Protein AF-A0A7L0EV25-F1 (afdb_monomer)

Organism: Trogon melanurus (NCBI:txid56311)

Secondary structure (DSSP, 8-state):
-PPPPPPP---TT--PPPP--PPP--PPPP-EEEEEEEEE-TTS-EEEEEEEEETTEEEEEEETTTT-

pLDDT: mean 76.27, std 13.44, range [43.56, 93.44]

Solvent-accessible surface area (backbone atoms only — not comparable to full-atom values): 4750 Å² total; per-residue (Å²): 137,78,82,82,80,83,75,84,86,71,70,96,80,69,77,76,73,80,76,85,77,73,80,69,82,84,64,86,84,80,45,81,47,77,51,73,53,73,46,80,44,96,89,71,48,73,52,55,46,42,35,35,25,49,69,88,38,85,69,52,68,47,40,66,92,78,74,81

InterPro domains:
  IPR001039 MHC class I alpha chain, alpha1 alpha2 domains [PR01638] (28-44)
  IPR001039 MHC class I alpha chain, alpha1 alpha2 domains [PR01638] (48-65)
  IPR011161 MHC class I-like antigen recognition-like [PF00129] (25-68)
  IPR011162 MHC classes I/II-like antigen recognition protein [SSF54452] (29-68)
  IPR037055 MHC class I-like antigen recognition-like superfamily [G3DSA:3.30.500.10] (19-68)
  IPR050208 Antigen-presenting and immune regulatory MHC class I-related [PT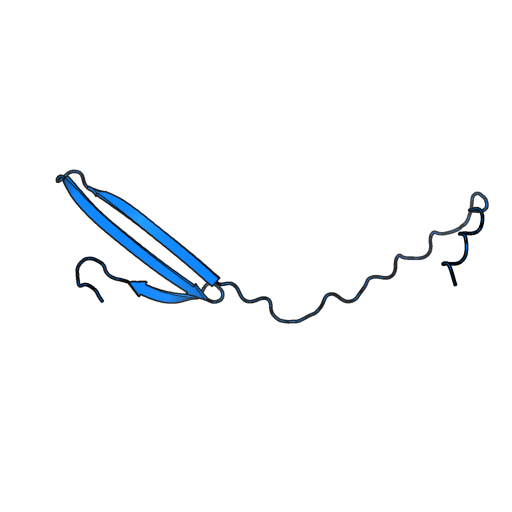HR16675] (29-68)

Radius of gyration: 27.66 Å; Cα contacts (8 Å, |Δi|>4): 66; chains: 1; bounding box: 51×37×71 Å

Sequence (68 aa):
PGPPNPAPLGGPGTAAAPQPRFPRCAAAAHTWQRMAGCELLEDGSTRGFDQHAYDGRDFIAFDKDTMT

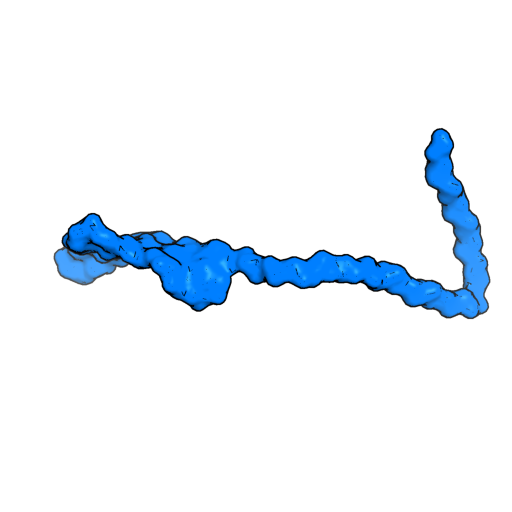Nearest PDB structures (foldseek):
  6a97-assembly1_A  TM=9.296E-01  e=5.818E-03  Mus musculus
  5whk-assembly1_A  TM=7.828E-01  e=7.444E-02  Homo sapiens
  3gmr-assembly1_A  TM=7.774E-01  e=3.006E-01  Mus musculus
  8a5p-assembly1_X  TM=3.780E-01  e=1.645E+00  Thermochaetoides thermophila
  8a5q-assembly1_X  TM=3.275E-01  e=2.367E+00  Thermochaetoides thermophila

Structure (mmCIF, N/CA/C/O backbone):
data_AF-A0A7L0EV25-F1
#
_entry.id   AF-A0A7L0EV25-F1
#
loop_
_atom_site.group_PDB
_atom_site.id
_atom_site.type_symbol
_atom_site.label_atom_id
_atom_site.label_alt_id
_atom_site.label_comp_id
_atom_site.label_asym_id
_atom_site.label_entity_id
_atom_site.label_seq_id
_atom_site.pdbx_PDB_ins_code
_atom_site.Cartn_x
_atom_site.Cartn_y
_atom_site.Cartn_z
_atom_site.occupancy
_atom_site.B_iso_or_equiv
_atom_site.auth_seq_id
_atom_site.auth_comp_id
_atom_site.auth_asym_id
_atom_site.auth_atom_id
_atom_site.pdbx_PDB_model_num
ATOM 1 N N . PRO A 1 1 ? 29.737 28.452 -29.729 1.00 43.56 1 PRO A N 1
ATOM 2 C CA . PRO A 1 1 ? 29.551 27.528 -30.873 1.00 43.56 1 PRO A CA 1
ATOM 3 C C . PRO A 1 1 ? 28.123 26.958 -30.872 1.00 43.56 1 PRO A C 1
ATOM 5 O O . PRO A 1 1 ? 27.816 26.075 -30.079 1.00 43.56 1 PRO A O 1
ATOM 8 N N . GLY A 1 2 ? 27.229 27.552 -31.669 1.00 53.62 2 GLY A N 1
ATOM 9 C CA . GLY A 1 2 ? 25.843 27.087 -31.794 1.00 53.62 2 GLY A CA 1
ATOM 10 C C . GLY A 1 2 ? 25.744 25.792 -32.612 1.00 53.62 2 GLY A C 1
ATOM 11 O O . GLY A 1 2 ? 26.663 25.503 -33.384 1.00 53.62 2 GLY A O 1
ATOM 12 N N . PRO A 1 3 ? 24.668 25.001 -32.444 1.00 57.88 3 PRO A N 1
ATOM 13 C CA . PRO A 1 3 ? 24.446 23.807 -33.253 1.00 57.88 3 PRO A CA 1
ATOM 14 C C . PRO A 1 3 ? 24.352 24.174 -34.746 1.00 57.88 3 PRO A C 1
ATOM 16 O O . PRO A 1 3 ? 23.866 25.261 -35.074 1.00 57.88 3 PRO A O 1
ATOM 19 N N . PRO A 1 4 ? 24.816 23.302 -35.662 1.00 62.03 4 PRO A N 1
ATOM 20 C CA . PRO A 1 4 ? 24.698 23.558 -37.089 1.00 62.03 4 PRO A CA 1
ATOM 21 C C . PRO A 1 4 ? 23.220 23.606 -37.493 1.00 62.03 4 PRO A C 1
ATOM 23 O O . PRO A 1 4 ? 22.413 22.781 -37.064 1.00 62.03 4 PRO A O 1
ATOM 26 N N . ASN A 1 5 ? 22.874 24.598 -38.311 1.00 52.91 5 ASN A N 1
ATOM 27 C CA . ASN A 1 5 ? 21.529 24.792 -38.842 1.00 52.91 5 ASN A CA 1
ATOM 28 C C . ASN A 1 5 ? 21.131 23.560 -39.687 1.00 52.91 5 ASN A C 1
ATOM 30 O O . ASN A 1 5 ? 21.954 23.119 -40.498 1.00 52.91 5 ASN A O 1
ATOM 34 N N . PRO A 1 6 ? 19.925 22.982 -39.535 1.00 60.12 6 PRO A N 1
ATOM 35 C CA . PRO A 1 6 ? 19.536 21.828 -40.334 1.00 60.12 6 PRO A CA 1
ATOM 36 C C . PRO A 1 6 ? 19.394 22.230 -41.810 1.00 60.12 6 PRO A C 1
ATOM 38 O O . PRO A 1 6 ? 18.751 23.226 -42.143 1.00 60.12 6 PRO A O 1
ATOM 41 N N . ALA A 1 7 ? 20.031 21.456 -42.690 1.00 62.91 7 ALA A N 1
ATOM 42 C CA . ALA A 1 7 ? 19.957 21.628 -44.139 1.00 62.91 7 ALA A CA 1
ATOM 43 C C . ALA A 1 7 ? 18.514 21.423 -44.654 1.00 62.91 7 ALA A C 1
ATOM 45 O O . ALA A 1 7 ? 17.754 20.663 -44.045 1.00 62.91 7 ALA A O 1
ATOM 46 N N . PRO A 1 8 ? 18.118 22.065 -45.771 1.00 54.81 8 PRO A N 1
ATOM 47 C CA . PRO A 1 8 ? 16.772 21.922 -46.317 1.00 54.81 8 PRO A CA 1
ATOM 48 C C . PRO A 1 8 ? 16.511 20.472 -46.745 1.00 54.81 8 PRO A C 1
ATOM 50 O O . PRO A 1 8 ? 17.315 19.858 -47.447 1.00 54.81 8 PRO A O 1
ATOM 53 N N . LEU A 1 9 ? 15.374 19.930 -46.304 1.00 58.44 9 LEU A N 1
ATOM 54 C CA . LEU A 1 9 ? 14.927 18.571 -46.605 1.00 58.44 9 LEU A CA 1
ATOM 55 C C . LEU A 1 9 ? 14.608 18.463 -48.103 1.00 58.44 9 LEU A C 1
ATOM 57 O O . LEU A 1 9 ? 13.631 19.030 -48.591 1.00 58.44 9 LEU A O 1
ATOM 61 N N . GLY A 1 10 ? 15.473 17.769 -48.839 1.00 49.84 10 GLY A N 1
ATOM 62 C CA . GLY A 1 10 ? 15.312 17.534 -50.268 1.00 49.84 10 GLY A CA 1
ATOM 63 C C . GLY A 1 10 ? 14.225 16.504 -50.589 1.00 49.84 10 GLY A C 1
ATOM 64 O O . GLY A 1 10 ? 14.149 15.476 -49.926 1.00 49.84 10 GLY A O 1
ATOM 65 N N . GLY A 1 11 ? 13.456 16.809 -51.643 1.00 56.38 11 GLY A N 1
ATOM 66 C CA . GLY A 1 11 ? 12.978 15.928 -52.725 1.00 56.38 11 GLY A CA 1
ATOM 67 C C . GLY A 1 11 ? 12.200 14.631 -52.411 1.00 56.38 11 GLY A C 1
ATOM 68 O O . GLY A 1 11 ? 12.517 13.904 -51.472 1.00 56.38 11 GLY A O 1
ATOM 69 N N . PRO A 1 12 ? 11.215 14.256 -53.256 1.00 52.50 12 PRO A N 1
ATOM 70 C CA . PRO A 1 12 ? 10.473 13.010 -53.092 1.00 52.50 12 PRO A CA 1
ATOM 71 C C . PRO A 1 12 ? 11.384 11.822 -53.436 1.00 52.50 12 PRO A C 1
ATOM 73 O O . PRO A 1 12 ? 11.764 11.638 -54.589 1.00 52.50 12 PRO A O 1
ATOM 76 N N . GLY A 1 13 ? 11.758 11.027 -52.431 1.00 57.91 13 GLY A N 1
ATOM 77 C CA . GLY A 1 13 ? 12.553 9.808 -52.631 1.00 57.91 13 GLY A CA 1
ATOM 78 C C . GLY A 1 13 ? 13.586 9.495 -51.550 1.00 57.91 13 GLY A C 1
ATOM 79 O O . GLY A 1 13 ? 14.238 8.457 -51.625 1.00 57.91 13 GLY A O 1
ATOM 80 N N . THR A 1 14 ? 13.750 10.338 -50.530 1.00 57.84 14 THR A N 1
ATOM 81 C CA . THR A 1 14 ? 14.648 10.017 -49.417 1.00 57.84 14 THR A CA 1
ATOM 82 C C . THR A 1 14 ? 13.952 9.063 -48.444 1.00 57.84 14 THR A C 1
ATOM 84 O O . THR A 1 14 ? 13.007 9.423 -47.744 1.00 57.84 14 THR A O 1
ATOM 87 N N . ALA A 1 15 ? 14.399 7.804 -48.414 1.00 65.75 15 ALA A N 1
ATOM 88 C CA . ALA A 1 15 ? 14.038 6.885 -47.3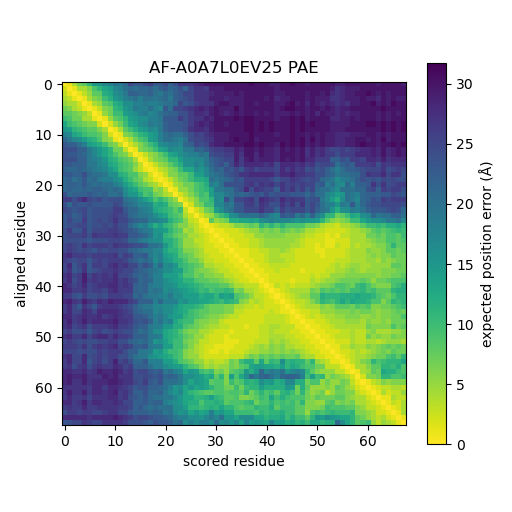43 1.00 65.75 15 ALA A CA 1
ATOM 89 C C . ALA A 1 15 ? 14.499 7.511 -46.021 1.00 65.75 15 ALA A C 1
ATOM 91 O O . ALA A 1 15 ? 15.694 7.747 -45.830 1.00 65.75 15 ALA A O 1
ATOM 92 N N . ALA A 1 16 ? 13.549 7.837 -45.143 1.00 66.31 16 ALA A N 1
ATOM 93 C CA . ALA A 1 16 ? 13.854 8.380 -43.829 1.00 66.31 16 ALA A CA 1
ATOM 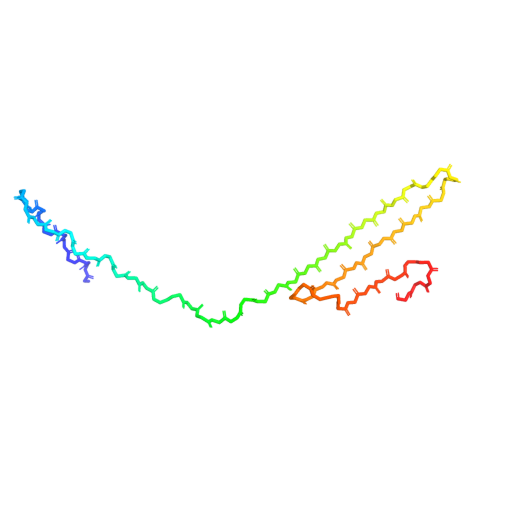94 C C . ALA A 1 16 ? 14.831 7.431 -43.124 1.00 66.31 16 ALA A C 1
ATOM 96 O O . ALA A 1 16 ? 14.547 6.239 -42.978 1.00 66.31 16 ALA A O 1
ATOM 97 N N . ALA A 1 17 ? 15.992 7.949 -42.722 1.00 70.62 17 ALA A N 1
ATOM 98 C CA . ALA A 1 17 ? 16.944 7.176 -41.941 1.00 70.62 17 ALA A CA 1
ATOM 99 C C . ALA A 1 17 ? 16.227 6.614 -40.697 1.00 70.62 17 ALA A C 1
ATOM 101 O O . ALA A 1 17 ? 15.474 7.353 -40.050 1.00 70.62 17 ALA A O 1
ATOM 102 N N . PRO A 1 18 ? 16.407 5.322 -40.361 1.00 73.88 18 PRO A N 1
ATOM 103 C CA . PRO A 1 18 ? 15.794 4.751 -39.174 1.00 73.88 18 PRO A CA 1
ATOM 104 C C . PRO A 1 18 ? 16.257 5.544 -37.954 1.00 73.88 18 PRO A C 1
ATOM 106 O O . PRO A 1 18 ? 17.449 5.784 -37.761 1.00 73.88 18 PRO A O 1
ATOM 109 N N . GLN A 1 19 ? 15.288 5.983 -37.156 1.00 74.12 19 GLN A N 1
ATOM 110 C CA . GLN A 1 19 ? 15.547 6.788 -35.971 1.00 74.12 19 GLN A CA 1
ATOM 111 C C . GLN A 1 19 ? 16.518 6.041 -35.043 1.00 74.12 19 GLN A C 1
ATOM 113 O O . GLN A 1 19 ? 16.312 4.844 -34.802 1.00 74.12 19 GLN A O 1
ATOM 118 N N . PRO A 1 20 ? 17.552 6.707 -34.497 1.00 70.75 20 PRO A N 1
ATOM 119 C CA . PRO A 1 20 ? 18.445 6.085 -33.534 1.00 70.75 20 PRO A CA 1
ATOM 120 C C . PRO A 1 20 ? 17.625 5.621 -32.329 1.00 70.75 20 PRO A C 1
ATOM 122 O O . PRO A 1 20 ? 17.076 6.418 -31.567 1.00 70.75 20 PRO A O 1
ATOM 125 N N . ARG A 1 21 ? 17.506 4.302 -32.162 1.00 73.75 21 ARG A N 1
ATOM 126 C CA . ARG A 1 21 ? 16.878 3.721 -30.980 1.00 73.75 21 ARG A CA 1
ATOM 127 C C . ARG A 1 21 ? 17.902 3.765 -29.861 1.00 73.75 21 ARG A C 1
ATOM 129 O O . ARG A 1 21 ? 18.766 2.898 -29.772 1.00 73.75 21 ARG A O 1
ATOM 136 N N . PHE A 1 22 ? 17.818 4.802 -29.036 1.00 68.62 22 PHE A N 1
ATOM 137 C CA . PHE A 1 22 ? 18.636 4.896 -27.836 1.00 68.62 22 PHE A CA 1
ATOM 138 C C . PHE A 1 22 ? 18.433 3.629 -26.992 1.00 68.62 22 PHE A C 1
ATOM 140 O O . PHE A 1 22 ? 17.279 3.240 -26.757 1.00 68.62 22 PHE A O 1
ATOM 147 N N . PRO A 1 23 ? 19.511 2.948 -26.566 1.00 71.19 23 PRO A N 1
ATOM 148 C CA . PRO A 1 23 ? 19.383 1.813 -25.673 1.00 71.19 23 PRO A CA 1
ATOM 149 C C . PRO A 1 23 ? 18.689 2.295 -24.402 1.00 71.19 23 PRO A C 1
ATOM 151 O O . PRO A 1 23 ? 19.117 3.254 -23.761 1.00 71.19 23 PRO A O 1
ATOM 154 N N . ARG A 1 24 ? 17.575 1.651 -24.053 1.00 72.38 24 ARG A N 1
ATOM 155 C CA . ARG A 1 24 ? 16.945 1.874 -22.756 1.00 72.38 24 ARG A CA 1
ATOM 156 C C . ARG A 1 24 ? 17.944 1.434 -21.694 1.00 72.38 24 ARG A C 1
ATOM 158 O O . ARG A 1 24 ? 18.506 0.348 -21.818 1.00 72.38 24 ARG A O 1
ATOM 165 N N . CYS A 1 25 ? 18.150 2.256 -20.668 1.00 71.12 25 CYS A N 1
ATOM 166 C CA . CYS A 1 25 ? 18.878 1.846 -19.474 1.00 71.12 25 CYS A CA 1
ATOM 167 C C . CYS A 1 25 ? 18.264 0.529 -18.977 1.00 71.12 25 CYS A C 1
ATOM 169 O O . CYS A 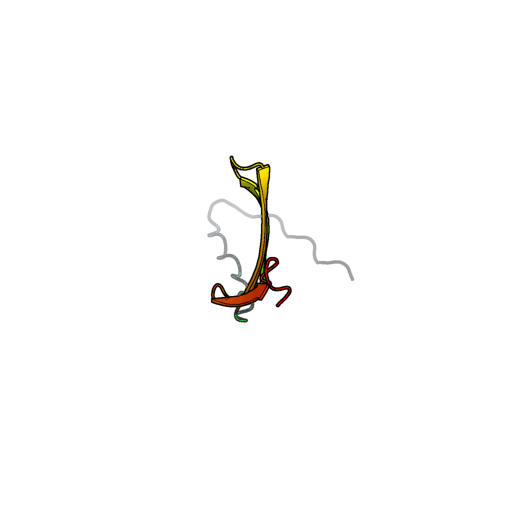1 25 ? 17.122 0.515 -18.521 1.00 71.12 25 CYS A O 1
ATOM 171 N N . ALA A 1 26 ? 18.982 -0.581 -19.139 1.00 69.69 26 ALA A N 1
ATOM 172 C CA . ALA A 1 26 ? 18.502 -1.921 -18.810 1.00 69.69 26 ALA A CA 1
ATOM 173 C C . ALA A 1 26 ? 18.810 -2.278 -17.347 1.00 69.69 26 ALA A C 1
ATOM 175 O O . ALA A 1 26 ? 19.190 -3.404 -17.040 1.00 69.69 26 ALA A O 1
ATOM 176 N N . ALA A 1 27 ? 18.680 -1.304 -16.444 1.00 75.12 27 ALA A N 1
ATOM 177 C CA . ALA A 1 27 ? 18.640 -1.598 -15.021 1.00 75.12 27 ALA A CA 1
ATOM 178 C C . ALA A 1 27 ? 17.273 -2.214 -14.697 1.00 75.12 27 ALA A C 1
ATOM 180 O O . ALA A 1 27 ? 16.255 -1.790 -15.253 1.00 75.12 27 ALA A O 1
ATOM 181 N N . ALA A 1 28 ? 17.250 -3.213 -13.814 1.00 80.81 28 ALA A N 1
ATOM 182 C CA . ALA A 1 28 ? 15.997 -3.720 -13.276 1.00 80.81 28 ALA A CA 1
ATOM 183 C C . ALA A 1 28 ? 15.270 -2.565 -12.568 1.00 80.81 28 ALA A C 1
ATOM 185 O O . ALA A 1 28 ? 15.841 -1.891 -11.711 1.00 80.81 28 ALA A O 1
ATOM 186 N N . ALA A 1 29 ? 14.035 -2.290 -12.986 1.00 83.88 29 ALA A N 1
ATOM 187 C CA . ALA A 1 29 ? 13.185 -1.333 -12.299 1.00 83.88 29 ALA A CA 1
ATOM 188 C C . ALA A 1 29 ? 12.593 -2.029 -11.074 1.00 83.88 29 ALA A C 1
ATOM 190 O O . ALA A 1 29 ? 11.921 -3.048 -11.225 1.00 83.88 29 ALA A O 1
ATOM 191 N N . HIS A 1 30 ? 12.851 -1.473 -9.896 1.00 87.56 30 HIS A N 1
ATOM 192 C CA . HIS A 1 30 ? 12.265 -1.943 -8.649 1.00 87.56 30 HIS A CA 1
ATOM 193 C C . HIS A 1 30 ? 11.043 -1.103 -8.282 1.00 87.56 30 HIS A C 1
ATOM 195 O O . HIS A 1 30 ? 10.983 0.089 -8.602 1.00 87.56 30 HIS A O 1
ATOM 201 N N . THR A 1 31 ? 10.073 -1.703 -7.600 1.00 88.62 31 THR A N 1
ATOM 202 C CA . THR A 1 31 ? 8.830 -1.025 -7.207 1.00 88.62 31 THR A CA 1
ATOM 203 C C . THR A 1 31 ? 8.604 -1.106 -5.708 1.00 88.62 31 THR A C 1
ATOM 205 O O . THR A 1 31 ? 8.682 -2.187 -5.136 1.00 88.62 31 THR A O 1
ATOM 208 N N . TRP A 1 32 ? 8.256 0.024 -5.093 1.00 90.19 32 TRP A N 1
ATOM 209 C CA . TRP A 1 32 ? 7.751 0.096 -3.723 1.00 90.19 32 TRP A CA 1
ATOM 210 C C . TRP A 1 32 ? 6.253 0.375 -3.758 1.00 90.19 32 TRP A C 1
ATOM 212 O O . TRP A 1 32 ? 5.808 1.305 -4.435 1.00 90.19 32 TRP A O 1
ATOM 222 N N . GLN A 1 33 ? 5.477 -0.417 -3.031 1.00 93.44 33 GLN A N 1
ATOM 223 C CA . GLN A 1 33 ? 4.024 -0.313 -2.979 1.00 93.44 33 GLN A CA 1
ATOM 224 C C . GLN A 1 33 ? 3.581 -0.186 -1.524 1.00 93.44 33 GLN A C 1
ATOM 226 O O . GLN A 1 33 ? 4.119 -0.865 -0.653 1.00 93.44 33 GLN A O 1
ATOM 231 N N . ARG A 1 34 ? 2.594 0.678 -1.268 1.00 91.56 34 ARG A N 1
ATOM 232 C CA . ARG A 1 34 ? 1.968 0.844 0.048 1.00 91.56 34 ARG A CA 1
ATOM 233 C C . ARG A 1 34 ? 0.454 0.751 -0.090 1.00 91.56 34 ARG A C 1
ATOM 235 O O . ARG A 1 34 ? -0.126 1.480 -0.893 1.00 91.56 34 ARG A O 1
ATOM 242 N N . MET A 1 35 ? -0.174 -0.099 0.712 1.00 90.06 35 MET A N 1
ATOM 243 C CA . MET A 1 35 ? -1.623 -0.161 0.886 1.00 90.06 35 MET A CA 1
ATOM 244 C C . MET A 1 35 ? -1.961 0.287 2.301 1.00 90.06 35 MET A C 1
ATOM 246 O O . MET A 1 35 ? -1.609 -0.397 3.253 1.00 90.06 35 MET A O 1
ATOM 250 N N . ALA A 1 36 ? -2.649 1.418 2.439 1.00 90.50 36 ALA A N 1
ATOM 251 C CA . ALA A 1 36 ? -3.062 1.946 3.733 1.00 90.50 36 ALA A CA 1
ATOM 252 C C . ALA A 1 36 ? -4.548 2.310 3.712 1.00 90.50 36 ALA A C 1
ATOM 254 O O . ALA A 1 36 ? -5.028 2.864 2.720 1.00 90.50 36 ALA A O 1
ATOM 255 N N . GLY A 1 37 ? -5.261 2.036 4.801 1.00 91.81 37 GLY A N 1
ATOM 256 C CA . GLY A 1 37 ? -6.671 2.392 4.919 1.00 91.81 37 GLY A CA 1
ATOM 257 C C . GLY A 1 37 ? -7.349 1.864 6.177 1.00 91.81 37 GLY A C 1
ATOM 258 O O . GLY A 1 37 ? -6.720 1.285 7.066 1.00 91.81 37 GLY A O 1
ATOM 259 N N . CYS A 1 38 ? -8.651 2.118 6.259 1.00 92.00 38 CYS A N 1
ATOM 260 C CA . CYS A 1 38 ? -9.511 1.653 7.334 1.00 92.00 38 CYS A CA 1
ATOM 261 C C . CYS A 1 38 ? -10.885 1.247 6.801 1.00 92.00 38 CYS A C 1
ATOM 263 O O . CYS A 1 38 ? -11.378 1.799 5.820 1.00 92.00 38 CYS A O 1
ATOM 265 N N . GLU A 1 39 ? -11.481 0.271 7.467 1.00 92.31 39 GLU A N 1
ATOM 266 C CA . GLU A 1 39 ? -12.792 -0.286 7.186 1.00 92.31 39 GLU A CA 1
ATOM 267 C C . GLU A 1 39 ? -13.660 -0.144 8.438 1.00 92.31 39 GLU A C 1
ATOM 269 O O . GLU A 1 39 ? -13.212 -0.442 9.550 1.00 92.31 39 GLU A O 1
ATOM 274 N N . LEU A 1 40 ? -14.883 0.353 8.249 1.00 93.00 40 LEU A N 1
ATOM 275 C CA . LEU A 1 40 ? -15.886 0.479 9.302 1.00 93.00 40 LEU A CA 1
ATOM 276 C C . LEU A 1 40 ? -16.807 -0.743 9.235 1.00 93.00 40 LEU A C 1
ATOM 278 O O .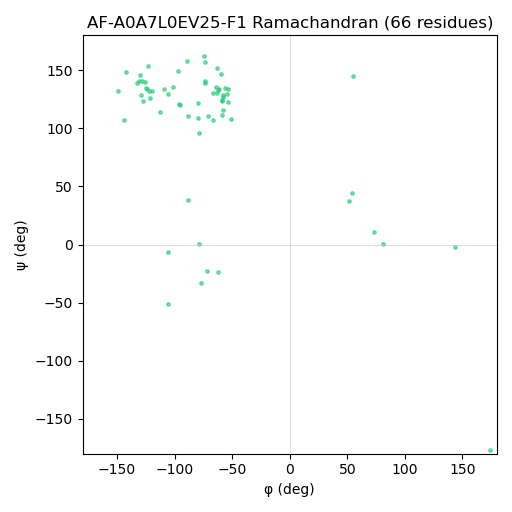 LEU A 1 40 ? -17.431 -0.982 8.202 1.00 93.00 40 LEU A O 1
ATOM 282 N N . LEU A 1 41 ? -16.873 -1.509 10.316 1.00 91.38 41 LEU A N 1
ATOM 283 C CA . LEU A 1 41 ? -17.645 -2.747 10.398 1.00 91.38 41 LEU A CA 1
ATOM 284 C C . LEU A 1 41 ? -19.078 -2.462 10.878 1.00 91.38 41 LEU A C 1
ATOM 286 O O . LEU A 1 41 ? -19.348 -1.437 11.508 1.00 91.38 41 LEU A O 1
ATOM 290 N N . GLU A 1 42 ? -20.015 -3.368 10.580 1.00 92.06 42 GLU A N 1
ATOM 291 C CA . GLU A 1 42 ? -21.439 -3.218 10.943 1.00 92.06 42 GLU A CA 1
ATOM 292 C C . GLU A 1 42 ? -21.679 -3.166 12.461 1.00 92.06 42 GLU A C 1
ATOM 294 O O . GLU A 1 42 ? -22.663 -2.588 12.918 1.00 92.06 42 GLU A O 1
ATOM 299 N N . ASP A 1 43 ? -20.761 -3.726 13.249 1.00 92.12 43 ASP A N 1
ATOM 300 C CA . ASP A 1 43 ? -20.763 -3.662 14.713 1.00 92.12 43 ASP A CA 1
ATOM 301 C C . ASP A 1 43 ? -20.232 -2.322 15.267 1.00 92.12 43 ASP A C 1
ATOM 303 O O . ASP A 1 43 ? -20.174 -2.125 16.482 1.00 92.12 43 ASP A O 1
ATOM 307 N N . GLY A 1 44 ? -19.856 -1.389 14.387 1.00 88.31 44 GLY A N 1
ATOM 308 C CA . GLY A 1 44 ? -19.283 -0.091 14.734 1.00 88.31 44 GLY A CA 1
ATOM 309 C C . GLY A 1 44 ? -17.790 -0.136 15.063 1.00 88.31 44 GLY A C 1
ATOM 310 O O . GLY A 1 44 ? -17.207 0.910 15.361 1.00 88.31 44 GLY A O 1
ATOM 311 N N . SER A 1 45 ? -17.150 -1.306 15.002 1.00 88.19 45 SER A N 1
ATOM 312 C CA . SER A 1 45 ? -15.701 -1.417 15.143 1.00 88.19 45 SER A CA 1
ATOM 313 C C . SER A 1 45 ? -14.983 -0.934 13.875 1.00 88.19 45 SER A C 1
ATOM 315 O O . SER A 1 45 ? -15.575 -0.749 12.809 1.00 88.19 45 SER A O 1
ATOM 317 N N . THR A 1 46 ? -13.688 -0.637 13.991 1.00 89.12 46 THR A N 1
ATOM 318 C CA . THR A 1 46 ? -12.873 -0.150 12.870 1.00 89.12 46 THR A CA 1
ATOM 319 C C . THR A 1 46 ? -11.631 -1.007 12.739 1.00 89.12 46 THR A C 1
ATOM 321 O O . THR A 1 46 ? -10.824 -1.065 13.665 1.00 89.12 46 THR A O 1
ATOM 324 N N . ARG A 1 47 ? -11.431 -1.598 11.563 1.00 88.94 47 ARG A N 1
ATOM 325 C CA . ARG A 1 47 ? -10.206 -2.322 11.222 1.00 88.94 47 ARG A CA 1
ATOM 326 C C . ARG A 1 47 ? -9.338 -1.439 10.345 1.00 88.94 47 ARG A C 1
ATOM 328 O O . ARG A 1 47 ? -9.839 -0.800 9.428 1.00 88.94 47 ARG A O 1
ATOM 335 N N . GLY A 1 48 ? -8.039 -1.363 10.610 1.00 89.19 48 GLY A N 1
ATOM 336 C CA . GLY A 1 48 ? -7.126 -0.631 9.731 1.00 89.19 48 GLY A CA 1
ATOM 337 C C . GLY A 1 48 ? -6.001 -1.512 9.225 1.00 89.19 48 GLY A C 1
ATOM 338 O O . GLY A 1 48 ? -5.635 -2.488 9.868 1.00 89.19 48 GLY A O 1
ATOM 339 N N . PHE A 1 49 ? -5.471 -1.149 8.067 1.00 87.94 49 PHE A N 1
ATOM 340 C CA . PHE A 1 49 ? -4.417 -1.878 7.380 1.00 87.94 49 PHE A CA 1
ATOM 341 C C . PHE A 1 49 ? -3.331 -0.905 6.926 1.00 87.94 49 PHE A C 1
ATOM 343 O O . PHE A 1 49 ? -3.637 0.191 6.453 1.00 87.94 49 PHE A O 1
ATOM 350 N N . ASP A 1 50 ? -2.073 -1.315 7.071 1.00 89.06 50 ASP A N 1
ATOM 351 C CA . ASP A 1 50 ? -0.905 -0.641 6.503 1.00 89.06 50 ASP A CA 1
ATOM 352 C C . ASP A 1 50 ? 0.117 -1.700 6.066 1.00 89.06 50 ASP A C 1
ATOM 354 O O . ASP A 1 50 ? 0.720 -2.392 6.885 1.00 89.06 50 ASP A O 1
ATOM 358 N N . GLN A 1 51 ? 0.245 -1.896 4.758 1.00 89.69 51 GLN A N 1
ATOM 359 C CA . GLN A 1 51 ? 1.025 -2.975 4.155 1.00 89.69 51 GLN A CA 1
ATOM 360 C C . GLN A 1 51 ? 1.985 -2.419 3.111 1.00 89.69 51 GLN A C 1
ATOM 362 O O . GLN A 1 51 ? 1.631 -1.531 2.333 1.00 89.69 51 GLN A O 1
ATOM 367 N N . HIS A 1 52 ? 3.190 -2.975 3.074 1.00 89.75 52 HIS A N 1
ATOM 368 C CA . HIS A 1 52 ? 4.274 -2.570 2.193 1.00 89.75 52 HIS A CA 1
ATOM 369 C C . HIS A 1 52 ? 4.777 -3.761 1.376 1.00 89.75 52 HIS A C 1
ATOM 371 O O . HIS A 1 52 ? 5.031 -4.835 1.925 1.00 89.75 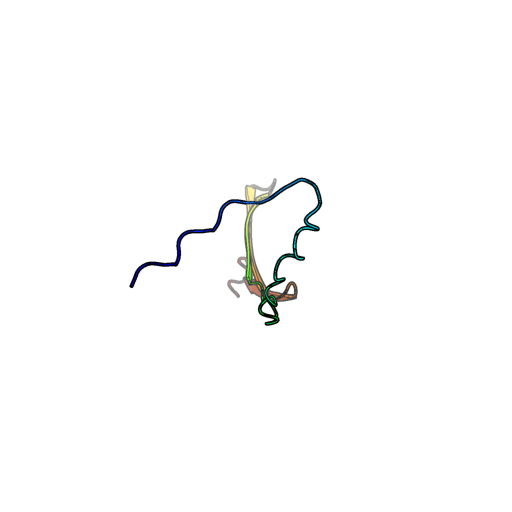52 HIS A O 1
ATOM 377 N N . ALA A 1 53 ? 4.983 -3.550 0.077 1.00 88.56 53 ALA A N 1
ATOM 378 C CA . ALA A 1 53 ? 5.525 -4.552 -0.835 1.00 88.56 53 ALA A CA 1
ATOM 379 C C . ALA A 1 53 ? 6.694 -3.997 -1.659 1.00 88.56 53 ALA A C 1
ATOM 381 O O . ALA A 1 53 ? 6.719 -2.817 -2.028 1.00 88.56 53 ALA A O 1
ATOM 382 N N . TYR A 1 54 ? 7.656 -4.870 -1.953 1.00 89.62 54 TYR A N 1
ATOM 383 C CA . TYR A 1 54 ? 8.815 -4.596 -2.796 1.00 89.62 54 TYR A CA 1
ATOM 384 C C . TYR A 1 54 ? 8.825 -5.576 -3.970 1.00 89.62 54 TYR A C 1
ATOM 386 O O . TYR A 1 54 ? 8.738 -6.787 -3.776 1.00 89.62 54 TYR A O 1
ATOM 394 N N . ASP A 1 55 ? 8.890 -5.057 -5.196 1.00 90.25 55 ASP A N 1
ATOM 395 C CA . ASP A 1 55 ? 8.831 -5.844 -6.440 1.00 90.25 55 ASP A CA 1
ATOM 396 C C . ASP A 1 55 ? 7.632 -6.810 -6.518 1.00 90.25 55 ASP A C 1
ATOM 398 O O . ASP A 1 55 ? 7.741 -7.934 -7.013 1.00 90.25 55 ASP A O 1
ATOM 402 N N . GLY A 1 56 ? 6.475 -6.383 -5.998 1.00 82.31 56 GLY A N 1
ATOM 403 C CA . GLY A 1 56 ? 5.252 -7.190 -5.971 1.00 82.31 56 GLY A CA 1
ATOM 404 C C . GLY A 1 56 ? 5.258 -8.330 -4.950 1.00 82.31 56 GLY A C 1
ATOM 405 O O . GLY A 1 56 ? 4.381 -9.189 -5.003 1.00 82.31 56 GLY A O 1
ATOM 406 N N . ARG A 1 57 ? 6.235 -8.366 -4.037 1.00 81.38 57 ARG A N 1
ATOM 407 C CA . ARG A 1 57 ? 6.278 -9.300 -2.908 1.00 81.38 57 ARG A CA 1
ATOM 408 C C . ARG A 1 57 ? 6.029 -8.541 -1.618 1.00 81.38 57 ARG A C 1
ATOM 410 O O . ARG A 1 57 ? 6.646 -7.496 -1.400 1.00 81.38 57 ARG A O 1
ATOM 417 N N . ASP A 1 58 ? 5.161 -9.078 -0.769 1.00 71.25 58 ASP A N 1
ATOM 418 C CA . ASP A 1 58 ? 4.921 -8.509 0.554 1.00 71.25 58 ASP A CA 1
ATOM 419 C C . ASP A 1 58 ? 6.235 -8.457 1.330 1.00 71.25 58 ASP A C 1
ATOM 421 O O . ASP A 1 58 ? 6.970 -9.444 1.421 1.00 71.25 58 ASP A O 1
ATOM 425 N N . PHE A 1 59 ? 6.555 -7.268 1.829 1.00 67.31 59 PHE A N 1
ATOM 426 C CA . PHE A 1 59 ? 7.8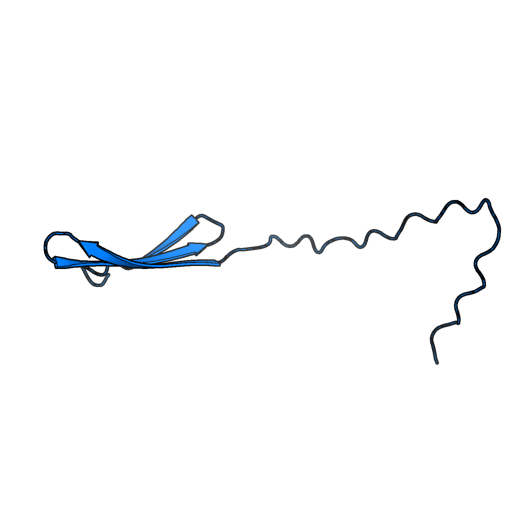00 -7.005 2.532 1.00 67.31 59 PHE A CA 1
ATOM 427 C C . PHE A 1 59 ? 7.533 -6.875 4.031 1.00 67.31 59 PHE A C 1
ATOM 429 O O . PHE A 1 59 ? 8.177 -7.558 4.824 1.00 67.31 59 PHE A O 1
ATOM 436 N N . ILE A 1 60 ? 6.570 -6.030 4.422 1.00 75.00 60 ILE A N 1
ATOM 437 C CA . ILE A 1 60 ? 6.192 -5.775 5.821 1.00 75.00 60 ILE A CA 1
ATOM 438 C C . ILE A 1 60 ? 4.697 -5.428 5.876 1.00 75.00 60 ILE A C 1
ATOM 440 O O . ILE A 1 60 ? 4.237 -4.571 5.122 1.00 75.00 60 ILE A O 1
ATOM 444 N N . ALA A 1 61 ? 3.950 -6.048 6.787 1.00 76.81 61 ALA A N 1
ATOM 445 C CA . ALA A 1 61 ? 2.567 -5.695 7.101 1.00 76.81 61 ALA A CA 1
ATOM 446 C C . ALA A 1 61 ? 2.477 -5.299 8.577 1.00 76.81 61 ALA A C 1
ATOM 448 O O . ALA A 1 61 ? 3.012 -6.013 9.419 1.00 76.81 61 ALA A O 1
ATOM 449 N N . PHE A 1 62 ? 1.831 -4.168 8.865 1.00 75.44 62 PHE A N 1
ATOM 450 C CA . PHE A 1 62 ? 1.571 -3.711 10.227 1.00 75.44 62 PHE A CA 1
ATOM 451 C C . PHE A 1 62 ? 0.174 -4.154 10.659 1.00 75.44 62 PHE A C 1
ATOM 453 O O . PHE A 1 62 ? -0.830 -3.776 10.040 1.00 75.44 62 PHE A O 1
ATOM 460 N N . ASP A 1 63 ? 0.116 -4.946 11.724 1.00 76.06 63 ASP A N 1
ATOM 461 C CA . ASP A 1 63 ? -1.120 -5.336 12.383 1.00 76.06 63 ASP A CA 1
ATOM 462 C C . ASP A 1 63 ? -1.485 -4.298 13.448 1.00 76.06 63 ASP A C 1
ATOM 464 O O . ASP A 1 63 ? -0.835 -4.140 14.487 1.00 76.06 63 ASP A O 1
ATOM 468 N N . LYS A 1 64 ? -2.563 -3.564 13.172 1.00 73.50 64 LYS A N 1
ATOM 469 C CA . LYS A 1 64 ? -3.077 -2.534 14.072 1.00 73.50 64 LYS A CA 1
ATOM 470 C C . LYS A 1 64 ? -3.731 -3.103 15.325 1.00 73.50 64 LYS A C 1
ATOM 472 O O . LYS A 1 64 ? -3.807 -2.370 16.310 1.00 73.50 64 LYS A O 1
ATOM 477 N N . ASP A 1 65 ? -4.196 -4.348 15.290 1.00 75.38 65 ASP A N 1
ATOM 478 C CA . ASP A 1 65 ? -4.905 -4.959 16.413 1.00 75.38 65 ASP A CA 1
ATOM 479 C C . ASP A 1 65 ? -3.912 -5.379 17.509 1.00 75.38 65 ASP A C 1
ATOM 481 O O . ASP A 1 65 ? -4.204 -5.272 18.701 1.00 75.38 65 ASP A O 1
ATOM 485 N N . THR A 1 66 ? -2.699 -5.779 17.116 1.00 80.81 66 THR A N 1
ATOM 486 C CA . THR A 1 66 ? -1.612 -6.199 18.017 1.00 80.81 66 THR A CA 1
ATOM 487 C C . THR A 1 66 ? -0.488 -5.169 18.166 1.00 80.81 66 THR A C 1
ATOM 489 O O . THR A 1 66 ? 0.388 -5.354 19.010 1.00 80.81 66 THR A O 1
ATOM 492 N N . MET A 1 67 ? -0.513 -4.078 17.391 1.00 74.75 67 MET A N 1
ATOM 493 C CA . MET A 1 67 ? 0.570 -3.089 17.272 1.00 74.75 67 MET A CA 1
ATOM 494 C C . MET A 1 67 ? 1.930 -3.709 16.906 1.00 74.75 67 MET A C 1
ATOM 496 O O . MET A 1 67 ? 2.955 -3.344 17.488 1.00 74.75 67 MET A O 1
ATOM 500 N N . THR A 1 68 ? 1.949 -4.637 15.947 1.00 62.12 68 THR A N 1
ATOM 501 C CA . THR A 1 68 ? 3.169 -5.335 15.493 1.00 62.12 68 THR A CA 1
ATOM 502 C C . THR A 1 68 ? 3.391 -5.208 14.003 1.00 62.12 68 THR A C 1
ATOM 504 O O . THR A 1 68 ? 2.394 -5.339 13.263 1.00 62.12 68 THR A O 1
#

Mean predicted aligned error: 15.78 Å

Foldseek 3Di:
DDDDD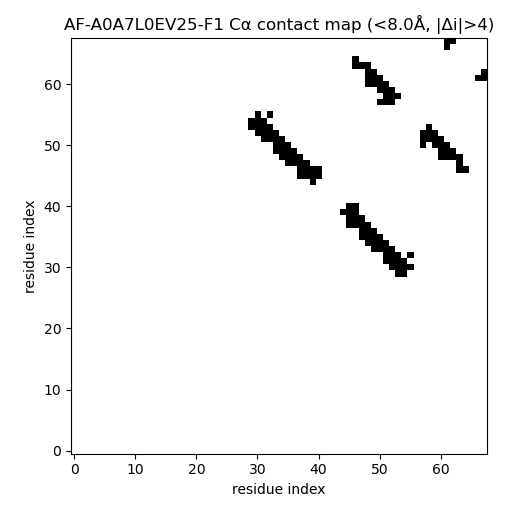DDDDDDDDDDPDPPPPDDDPPDDDKDKDWDWDWDQDPVRDIAIWIWIDIRPHTDDTQGPVVRD